Protein AF-A0A9J7HNB9-F1 (afdb_monomer)

Secondary structure (DSSP, 8-state):
---------------PPP-PPPSS-TTSSPP-----PPPPPP---PPPPTTTTTT--HHHHHHHHHHHHHHHHHHHHHHHHHHTHHHHB-TTSPBPP-PPPPS---SS-SSS---TTSHHHHHHTSHHHHHHHHHHHHHHHH-------GGG----

Mean predicted aligned error: 21.7 Å

Organism: Branchiostoma floridae (NCBI:txid7739)

Foldseek 3Di:
DDDDDDDDDDDDDPPDPDDDDDPDDPPPDDPPPPPPPDDDDDDDDDDQDPVNCPVVPVVVVVVVVVVVVVVVVVVVVVCCVPPVVVVQADPVRHGDPPDDDPPDDDPDDPVDDCDPVNPLRVLCVDPNSVVVVVVVVCVVPVDDPDPPPPPPPPDD

Sequence (156 aa):
MAVEFSNRTTSAGYRLPLRGPSAFHERCVPKQDQSTSPAPPPAGGGKRTEADYRHCNEVAEDKIWRESVKNEWKGVQQWEDNWGFLKEYDQKGRPKPQKELPERVPVYSDDMPNTTNGVIGSRMKTDLGKHMFQLERALMTGHKKKKLGTELMCYD

Radius of gyration: 33.03 Å; Cα contacts (8 Å, |Δi|>4): 28; chains: 1; bounding box: 82×77×73 Å

Solvent-accessible surface area (backbone atoms only — not comparable to full-atom values): 10671 Å² total; per-residue (Å²): 134,85,86,84,85,83,78,90,79,89,77,91,71,90,76,72,76,81,78,72,88,66,101,71,57,92,84,74,60,82,78,80,74,85,76,77,73,77,81,81,79,84,90,74,96,67,84,81,48,78,73,70,46,66,80,61,45,60,69,57,51,51,47,50,49,54,49,48,54,51,48,51,51,50,49,51,50,52,40,44,75,75,50,40,61,66,78,45,33,43,102,83,74,43,79,47,83,79,75,81,73,71,95,72,75,68,93,56,60,93,90,38,70,82,48,98,77,56,53,64,39,61,37,55,73,36,71,67,36,44,52,51,50,52,50,53,49,46,57,69,67,72,65,67,78,68,78,75,61,84,86,78,60,95,70,135

pLDDT: mean 70.88, std 15.86, range [33.03, 95.75]

Structure (mmCIF, N/CA/C/O backbone):
data_AF-A0A9J7HNB9-F1
#
_entry.id   AF-A0A9J7HNB9-F1
#
loop_
_atom_site.group_PDB
_atom_site.id
_atom_site.type_symbol
_atom_site.label_atom_id
_atom_site.label_alt_id
_atom_site.label_comp_id
_atom_site.label_asym_id
_atom_site.label_entity_id
_atom_site.label_seq_id
_atom_site.pdbx_PDB_ins_code
_atom_site.Cartn_x
_atom_site.Cartn_y
_atom_site.Cartn_z
_atom_site.occupancy
_atom_site.B_iso_or_equiv
_atom_site.auth_seq_id
_atom_site.auth_comp_id
_atom_site.auth_asym_id
_atom_site.auth_atom_id
_atom_site.pdbx_PDB_model_num
ATOM 1 N N . MET A 1 1 ? 2.359 53.824 49.467 1.00 36.19 1 MET A N 1
ATOM 2 C CA . MET A 1 1 ? 2.560 54.412 48.126 1.00 36.19 1 MET A CA 1
ATOM 3 C C . MET A 1 1 ? 1.649 53.700 47.152 1.00 36.19 1 MET A C 1
ATOM 5 O O . MET A 1 1 ? 1.418 52.509 47.317 1.00 36.19 1 MET A O 1
ATOM 9 N N . ALA A 1 2 ? 1.055 54.487 46.262 1.00 33.03 2 ALA A N 1
ATOM 10 C CA . ALA A 1 2 ? -0.063 54.131 45.409 1.00 33.03 2 ALA A CA 1
ATOM 11 C C . ALA A 1 2 ? 0.300 53.111 44.323 1.00 33.03 2 ALA A C 1
ATOM 13 O O . ALA A 1 2 ? 1.454 52.955 43.935 1.00 33.03 2 ALA A O 1
ATOM 14 N N . VAL A 1 3 ? -0.751 52.438 43.874 1.00 42.53 3 VAL A N 1
ATOM 15 C CA . VAL A 1 3 ? -0.799 51.485 42.775 1.00 42.53 3 VAL A CA 1
ATOM 16 C C . VAL A 1 3 ? -0.723 52.243 41.450 1.00 42.53 3 VAL A C 1
ATOM 18 O 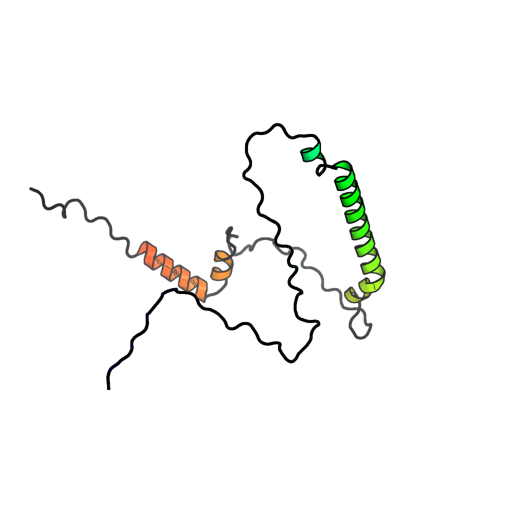O . VAL A 1 3 ? -1.510 53.163 41.245 1.00 42.53 3 VAL A O 1
ATOM 21 N N . GLU A 1 4 ? 0.139 51.811 40.531 1.00 37.25 4 GLU A N 1
ATOM 22 C CA . GLU A 1 4 ? -0.044 52.096 39.108 1.00 37.25 4 GLU A CA 1
ATOM 23 C C . GLU A 1 4 ? -0.558 50.838 38.407 1.00 37.25 4 GLU A C 1
ATOM 25 O O . GLU A 1 4 ? 0.126 49.823 38.281 1.00 37.25 4 GLU A O 1
ATOM 30 N N . PHE A 1 5 ? -1.814 50.914 37.972 1.00 47.09 5 PHE A N 1
ATOM 31 C CA . PHE A 1 5 ? -2.389 50.009 36.992 1.00 47.09 5 PHE A CA 1
ATOM 32 C C . PHE A 1 5 ? -2.083 50.559 35.599 1.00 47.09 5 PHE A C 1
ATOM 34 O O . PHE A 1 5 ? -2.482 51.678 35.285 1.00 47.09 5 PHE A O 1
ATOM 41 N N . SER A 1 6 ? -1.500 49.740 34.722 1.00 42.62 6 SER A N 1
ATOM 42 C CA . SER A 1 6 ? -1.697 49.910 33.283 1.00 42.62 6 SER A CA 1
ATOM 43 C C . SER A 1 6 ? -2.140 48.597 32.644 1.00 42.62 6 SER A C 1
ATOM 45 O O . SER A 1 6 ? -1.364 47.682 32.397 1.00 42.62 6 SER A O 1
ATOM 47 N N . ASN A 1 7 ? -3.458 48.558 32.449 1.00 43.84 7 ASN A N 1
ATOM 48 C CA . ASN A 1 7 ? -4.171 48.104 31.260 1.00 43.84 7 ASN A CA 1
ATOM 49 C C . ASN A 1 7 ? -4.013 46.649 30.784 1.00 43.84 7 ASN A C 1
ATOM 51 O O . ASN A 1 7 ? -3.130 46.265 30.023 1.00 43.84 7 ASN A O 1
ATOM 55 N N . ARG A 1 8 ? -5.051 45.889 31.154 1.00 53.03 8 ARG A N 1
ATOM 56 C CA . ARG A 1 8 ? -5.633 44.754 30.429 1.00 53.03 8 ARG A CA 1
ATOM 57 C C . ARG A 1 8 ? -5.876 45.087 28.948 1.00 53.03 8 ARG A C 1
ATOM 59 O O . ARG A 1 8 ? -6.653 45.996 28.688 1.00 53.03 8 ARG A O 1
ATOM 66 N N . THR A 1 9 ? -5.394 44.233 28.038 1.00 41.94 9 THR A N 1
ATOM 67 C CA . THR A 1 9 ? -5.994 44.010 26.705 1.00 41.94 9 THR A CA 1
ATOM 68 C C . THR A 1 9 ? -5.807 42.546 26.280 1.00 41.94 9 THR A C 1
ATOM 70 O O . THR A 1 9 ? -4.744 42.108 25.857 1.00 41.94 9 THR A O 1
ATOM 73 N N . THR A 1 10 ? -6.865 41.777 26.532 1.00 50.25 10 THR A N 1
ATOM 74 C CA . THR A 1 10 ? -7.536 40.841 25.614 1.00 50.25 10 THR A CA 1
ATOM 75 C C . THR A 1 10 ? -6.727 40.189 24.477 1.00 50.25 10 THR A C 1
ATOM 77 O O . THR A 1 10 ? -6.379 40.798 23.473 1.00 50.25 10 THR A O 1
ATOM 80 N N . SER A 1 11 ? -6.577 38.866 24.545 1.00 44.66 11 SER A N 1
ATOM 81 C CA . SER A 1 11 ? -7.137 37.939 23.543 1.00 44.66 11 SER A CA 1
ATOM 82 C C . SER A 1 11 ? -6.773 36.502 23.905 1.00 44.66 11 SER A C 1
ATOM 84 O O . SER A 1 11 ? -5.630 36.177 24.219 1.00 44.66 11 SER A O 1
ATOM 86 N N . ALA A 1 12 ? -7.790 35.646 23.893 1.00 51.34 12 ALA A N 1
ATOM 87 C CA . ALA A 1 12 ? -7.639 34.208 23.980 1.00 51.34 12 ALA A CA 1
ATOM 88 C C . ALA A 1 12 ? -6.708 33.705 22.869 1.00 51.34 12 ALA A C 1
ATOM 90 O O . ALA A 1 12 ? -6.816 34.122 21.718 1.00 51.34 12 ALA A O 1
ATOM 91 N N . GLY A 1 13 ? -5.821 32.780 23.214 1.00 41.25 13 GLY A N 1
ATOM 92 C CA . GLY A 1 13 ? -5.004 32.081 22.237 1.00 41.25 13 GLY A CA 1
ATOM 93 C C . GLY A 1 13 ? -3.771 31.504 22.896 1.00 41.25 13 GLY A C 1
ATOM 94 O O . GLY A 1 13 ? -2.852 32.235 23.249 1.00 41.25 13 GLY A O 1
ATOM 95 N N . TYR A 1 14 ? -3.758 30.186 23.060 1.00 51.91 14 TYR A N 1
ATOM 96 C CA . TYR A 1 14 ? -2.565 29.411 23.362 1.00 51.91 14 TYR A CA 1
ATOM 97 C C . TYR A 1 14 ? -1.439 29.808 22.393 1.00 51.91 14 TYR A C 1
ATOM 99 O O . TYR A 1 14 ? -1.393 29.334 21.261 1.00 51.91 14 TYR A O 1
ATOM 107 N N . ARG A 1 15 ? -0.527 30.691 22.809 1.00 62.00 15 ARG A N 1
ATOM 108 C CA . ARG A 1 15 ? 0.736 30.892 22.099 1.00 62.00 15 ARG A CA 1
ATOM 109 C C . ARG A 1 15 ? 1.712 29.866 22.644 1.00 62.00 15 ARG A C 1
ATOM 111 O O . ARG A 1 15 ? 2.329 30.071 23.685 1.00 62.00 15 ARG A O 1
ATOM 118 N N . LEU A 1 16 ? 1.785 28.730 21.954 1.00 60.16 16 LEU A N 1
ATOM 119 C CA . LEU A 1 16 ? 2.870 27.777 22.147 1.00 60.16 16 LEU A CA 1
ATOM 120 C C . LEU A 1 16 ? 4.193 28.529 21.924 1.00 60.16 16 LEU A C 1
ATOM 122 O O . LEU A 1 16 ? 4.297 29.259 20.933 1.00 60.16 16 LEU A O 1
ATOM 126 N N . PRO A 1 17 ? 5.182 28.404 22.825 1.00 59.34 17 PRO A N 1
ATOM 127 C CA . PRO A 1 17 ? 6.476 29.032 22.610 1.00 59.34 17 PRO A CA 1
ATOM 128 C C . PRO A 1 17 ? 7.063 28.530 21.288 1.00 59.34 17 PRO A C 1
ATOM 130 O O . PRO A 1 17 ? 6.962 27.338 20.975 1.00 59.34 17 PRO A O 1
ATOM 133 N N . LEU A 1 18 ? 7.664 29.437 20.506 1.00 61.88 18 LEU A N 1
ATOM 134 C CA . LEU A 1 18 ? 8.443 29.042 19.336 1.00 61.88 18 LEU A CA 1
ATOM 135 C C . LEU A 1 18 ? 9.483 28.017 19.794 1.00 61.88 18 LEU A C 1
ATOM 137 O O . LEU A 1 18 ? 10.271 28.274 20.705 1.00 61.88 18 LEU A O 1
ATOM 141 N N . ARG A 1 19 ? 9.431 26.834 19.180 1.00 57.69 19 ARG A N 1
ATOM 142 C CA . ARG A 1 19 ? 10.332 25.718 19.457 1.00 57.69 19 ARG A CA 1
ATOM 143 C C . ARG A 1 19 ? 11.772 26.200 19.263 1.00 57.69 19 ARG A C 1
ATOM 145 O O . ARG A 1 19 ? 12.150 26.559 18.152 1.00 57.69 19 ARG A O 1
ATOM 152 N N . GLY A 1 20 ? 12.559 26.213 20.338 1.00 59.66 20 GLY A N 1
ATOM 153 C CA . GLY A 1 20 ? 14.005 26.398 20.236 1.00 59.66 20 GLY A CA 1
ATOM 154 C C . GLY A 1 20 ? 14.634 25.248 19.436 1.00 59.66 20 GLY A C 1
ATOM 155 O O . GLY A 1 20 ? 14.083 24.140 19.442 1.00 59.66 20 GLY A O 1
ATOM 156 N N . PRO A 1 21 ? 15.756 25.484 18.735 1.00 59.19 21 PRO A N 1
ATOM 157 C CA . PRO A 1 21 ? 16.406 24.449 17.944 1.00 59.19 21 PRO A CA 1
ATOM 158 C C . PRO A 1 21 ? 16.872 23.314 18.863 1.00 59.19 21 PRO A C 1
ATOM 160 O O . PRO A 1 21 ? 17.631 23.523 19.810 1.00 59.19 21 PRO A O 1
ATOM 163 N N . SER A 1 22 ? 16.382 22.100 18.610 1.00 58.66 22 SER A N 1
ATOM 164 C CA . SER A 1 22 ? 16.855 20.903 19.299 1.00 58.66 22 SER A CA 1
ATOM 165 C C . SER A 1 22 ? 18.286 20.600 18.868 1.00 58.66 22 SER A C 1
ATOM 167 O O . SER A 1 22 ? 18.585 20.645 17.679 1.00 58.66 22 SER A O 1
ATOM 169 N N . ALA A 1 23 ? 19.142 20.191 19.807 1.00 59.00 23 ALA A N 1
ATOM 170 C CA . ALA A 1 23 ? 20.542 19.808 19.568 1.00 59.00 23 ALA A CA 1
ATOM 171 C C . ALA A 1 23 ? 20.739 18.590 18.630 1.00 59.00 23 ALA A C 1
ATOM 173 O O . ALA A 1 23 ? 21.852 18.101 18.467 1.00 59.00 23 ALA A O 1
ATOM 174 N N . PHE A 1 24 ? 19.669 18.095 18.003 1.00 57.41 24 PHE A N 1
ATOM 175 C CA . PHE A 1 24 ? 19.672 16.965 17.089 1.00 57.41 24 PHE A CA 1
ATOM 176 C C . PHE A 1 24 ? 19.125 17.385 15.713 1.00 57.41 24 PHE A C 1
ATOM 178 O O . PHE A 1 24 ? 17.926 17.562 15.525 1.00 57.41 24 PHE A O 1
ATOM 185 N N . HIS A 1 25 ? 20.062 17.483 14.767 1.00 50.88 25 HIS A N 1
ATOM 186 C CA . HIS A 1 25 ? 19.937 17.350 13.311 1.00 50.88 25 HIS A CA 1
ATOM 187 C C . HIS A 1 25 ? 19.115 18.375 12.495 1.00 50.88 25 HIS A C 1
ATOM 189 O O . HIS A 1 25 ? 17.937 18.183 12.205 1.00 50.88 25 HIS A O 1
ATOM 195 N N . GLU A 1 26 ? 19.855 19.305 11.875 1.00 59.84 26 GLU A N 1
ATOM 196 C CA . GLU A 1 26 ? 19.531 20.116 10.674 1.00 59.84 26 GLU A CA 1
ATOM 197 C C . GLU A 1 26 ? 18.946 19.329 9.475 1.00 59.84 26 GLU A C 1
ATOM 199 O O . GLU A 1 26 ? 18.453 19.911 8.515 1.00 59.84 26 GLU A O 1
ATOM 204 N N . ARG A 1 27 ? 18.998 17.990 9.490 1.00 58.72 27 ARG A N 1
ATOM 205 C CA . ARG A 1 27 ? 18.443 17.125 8.430 1.00 58.72 27 ARG A CA 1
ATOM 206 C C . ARG A 1 27 ? 17.022 16.634 8.710 1.00 58.72 27 ARG A C 1
ATOM 208 O O . ARG A 1 27 ? 16.420 16.036 7.826 1.00 58.72 27 ARG A O 1
ATOM 215 N N . CYS A 1 28 ? 16.501 16.864 9.915 1.00 55.72 28 CYS A N 1
ATOM 216 C CA . CYS A 1 28 ? 15.197 16.354 10.347 1.00 55.72 28 CYS A CA 1
ATOM 217 C C . CYS A 1 28 ? 14.128 17.448 10.487 1.00 55.72 28 CYS A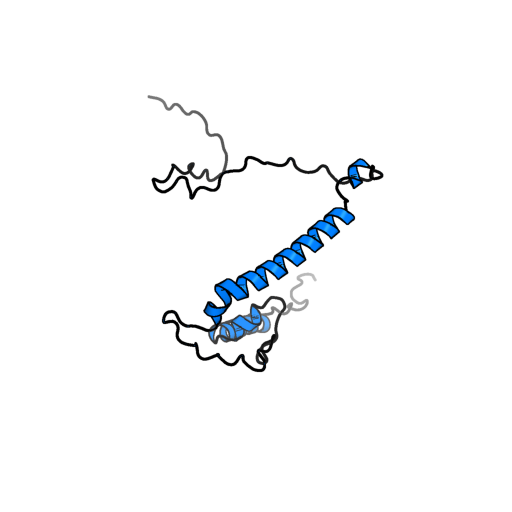 C 1
ATOM 219 O O . CYS A 1 28 ? 13.003 17.144 10.875 1.00 55.72 28 CYS A O 1
ATOM 221 N N . VAL A 1 29 ? 14.451 18.706 10.170 1.00 57.38 29 VAL A N 1
ATOM 222 C CA . VAL A 1 29 ? 13.469 19.795 10.120 1.00 57.38 29 VAL A CA 1
ATOM 223 C C . VAL A 1 29 ? 12.953 19.905 8.683 1.00 57.38 29 VAL A C 1
ATOM 225 O O . VAL A 1 29 ? 13.744 20.203 7.785 1.00 57.38 29 VAL A O 1
ATOM 228 N N . PRO A 1 30 ? 11.653 19.665 8.426 1.00 54.47 30 PRO A N 1
ATOM 229 C CA . PRO A 1 30 ? 11.064 19.948 7.126 1.00 54.47 30 PRO A CA 1
ATOM 230 C C . PRO A 1 30 ? 11.270 21.430 6.820 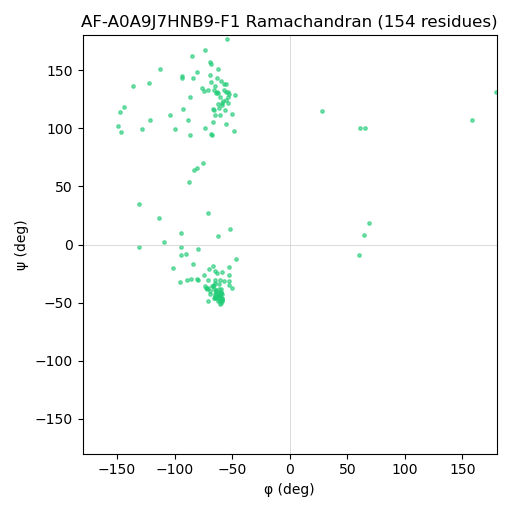1.00 54.47 30 PRO A C 1
ATOM 232 O O . PRO A 1 30 ? 10.881 22.289 7.616 1.00 54.47 30 PRO A O 1
ATOM 235 N N . LYS A 1 31 ? 11.913 21.735 5.692 1.00 63.44 31 LYS A N 1
ATOM 236 C CA . LYS A 1 31 ? 12.059 23.115 5.229 1.00 63.44 31 LYS A CA 1
ATOM 237 C C . LYS A 1 31 ? 10.649 23.679 5.062 1.00 63.44 31 LYS A C 1
ATOM 239 O O . LYS A 1 31 ? 9.837 23.089 4.358 1.00 63.44 31 LYS A O 1
ATOM 244 N N . GLN A 1 32 ? 10.336 24.770 5.760 1.00 57.34 32 GLN A N 1
ATOM 245 C CA . GLN A 1 32 ? 9.102 25.503 5.506 1.00 57.34 32 GLN A CA 1
ATOM 246 C C . GLN A 1 32 ? 9.228 26.125 4.117 1.00 57.34 32 GLN A C 1
ATOM 248 O O . GLN A 1 32 ? 9.818 27.194 3.967 1.00 57.34 32 GLN A O 1
ATOM 253 N N . ASP A 1 33 ? 8.713 25.437 3.102 1.00 47.97 33 ASP A N 1
ATOM 254 C CA . ASP A 1 33 ? 8.503 26.041 1.796 1.00 47.97 33 ASP A CA 1
ATOM 255 C C . ASP A 1 33 ? 7.530 27.205 1.990 1.00 47.97 33 ASP A C 1
ATOM 257 O O . ASP A 1 33 ? 6.355 27.028 2.312 1.00 47.97 33 ASP A O 1
ATOM 261 N N . GLN A 1 34 ? 8.036 28.425 1.817 1.00 54.81 34 GLN A N 1
ATOM 262 C CA . GLN A 1 34 ? 7.257 29.663 1.858 1.00 54.81 34 GLN A CA 1
ATOM 263 C C . GLN A 1 34 ? 6.348 29.816 0.624 1.00 54.81 34 GLN A C 1
ATOM 265 O O . GLN A 1 34 ? 6.016 30.929 0.223 1.00 54.81 34 GLN A O 1
ATOM 270 N N . SER A 1 35 ? 5.924 28.719 -0.005 1.00 52.62 35 SER A N 1
ATOM 271 C CA . SER A 1 35 ? 4.970 28.750 -1.107 1.00 52.62 35 SER A CA 1
ATOM 272 C C . SER A 1 35 ? 3.544 28.822 -0.563 1.00 52.62 35 SER A C 1
ATOM 274 O O . SER A 1 35 ? 2.732 27.914 -0.756 1.00 52.62 35 SER A O 1
ATOM 276 N N . THR A 1 36 ? 3.215 29.918 0.120 1.00 50.00 36 THR A N 1
ATOM 277 C CA . THR A 1 36 ? 1.814 30.302 0.298 1.00 50.00 36 THR A CA 1
ATOM 278 C C . THR A 1 36 ? 1.301 30.720 -1.076 1.00 50.00 36 THR A C 1
ATOM 280 O O . THR A 1 36 ? 1.508 31.849 -1.514 1.00 50.00 36 THR A O 1
ATOM 283 N N . SER A 1 37 ? 0.677 29.785 -1.791 1.00 54.50 37 SER A N 1
ATOM 284 C CA . SER A 1 37 ? -0.066 30.118 -3.006 1.00 54.50 37 SER A CA 1
ATOM 285 C C . SER A 1 37 ? -1.237 31.033 -2.621 1.00 54.50 37 SER A C 1
ATOM 287 O O . SER A 1 37 ? -1.941 30.718 -1.655 1.00 54.50 37 SER A O 1
ATOM 289 N N . PRO A 1 38 ? -1.462 32.166 -3.311 1.00 57.44 38 PRO A N 1
ATOM 290 C CA . PRO A 1 38 ? -2.629 32.997 -3.046 1.00 57.44 38 PRO A CA 1
ATOM 291 C C . PRO A 1 38 ? -3.912 32.217 -3.366 1.00 57.44 38 PRO A C 1
ATOM 293 O O . PRO A 1 38 ? -3.951 31.419 -4.303 1.00 57.44 38 PRO A O 1
ATOM 296 N N . ALA A 1 39 ? -4.958 32.428 -2.564 1.00 55.44 39 ALA A N 1
ATOM 297 C CA . ALA A 1 39 ? -6.247 31.765 -2.745 1.00 55.44 39 ALA A CA 1
ATOM 298 C C . ALA A 1 39 ? -6.853 32.090 -4.129 1.00 55.44 39 ALA A C 1
ATOM 300 O O . ALA A 1 39 ? -6.754 33.237 -4.577 1.00 55.44 39 ALA A O 1
ATOM 301 N N . PRO A 1 40 ? -7.489 31.117 -4.810 1.00 54.88 40 PRO A N 1
ATOM 302 C CA . PRO A 1 40 ? -8.070 31.341 -6.129 1.00 54.88 40 PRO A CA 1
ATOM 303 C C . PRO A 1 40 ? -9.294 32.278 -6.054 1.00 54.88 40 PRO A C 1
ATOM 305 O O . PRO A 1 40 ? -10.041 32.230 -5.072 1.00 54.88 40 PRO A O 1
ATOM 308 N N . PRO A 1 41 ? -9.529 33.127 -7.076 1.00 59.84 41 PRO A N 1
ATOM 309 C CA . PRO A 1 41 ? -10.701 33.999 -7.132 1.00 59.84 41 PRO A CA 1
ATOM 310 C C . PRO A 1 41 ? -12.003 33.196 -7.328 1.00 59.84 41 PRO A C 1
ATOM 312 O O . PRO A 1 41 ? -11.971 32.088 -7.871 1.00 59.84 41 PRO A O 1
ATOM 315 N N . PRO A 1 42 ? -13.164 33.736 -6.904 1.00 54.31 42 PRO A N 1
ATOM 316 C CA . PRO A 1 42 ? -14.435 33.024 -6.983 1.00 54.31 42 PRO A CA 1
ATOM 317 C C . PRO A 1 42 ? -14.864 32.790 -8.437 1.00 54.31 42 PRO A C 1
ATOM 319 O O . PRO A 1 42 ? -14.848 33.695 -9.271 1.00 54.31 42 PRO A O 1
ATOM 322 N N . ALA A 1 43 ? -15.268 31.552 -8.721 1.00 54.31 43 ALA A N 1
ATOM 323 C CA . ALA A 1 43 ? -15.713 31.107 -10.032 1.00 54.31 43 ALA A CA 1
ATOM 324 C C . ALA A 1 43 ? -17.024 31.799 -10.444 1.00 54.31 43 ALA A C 1
ATOM 326 O O . ALA A 1 43 ? -18.071 31.576 -9.836 1.00 54.31 43 ALA A O 1
ATOM 327 N N . GLY A 1 44 ? -16.973 32.604 -11.508 1.00 49.50 44 GLY A N 1
ATOM 328 C CA . GLY A 1 44 ? -18.143 33.258 -12.087 1.00 49.50 44 GLY A CA 1
ATOM 329 C C . GLY A 1 44 ? -18.026 33.468 -13.598 1.00 49.50 44 GLY A C 1
ATOM 330 O O . GLY A 1 44 ? -17.373 34.400 -14.050 1.00 49.50 44 GLY A O 1
ATOM 331 N N . GLY A 1 45 ? -18.695 32.608 -14.373 1.00 55.81 45 GLY A N 1
ATOM 332 C CA . GLY A 1 45 ? -19.459 32.976 -15.579 1.00 55.81 45 GLY A CA 1
ATOM 333 C C . GLY A 1 45 ? -18.770 33.556 -16.825 1.00 55.81 45 GLY A C 1
ATOM 334 O O . GLY A 1 45 ? -19.487 33.972 -17.732 1.00 55.81 45 GLY A O 1
ATOM 335 N N . GLY A 1 46 ? -17.441 33.603 -16.924 1.00 58.47 46 GLY A N 1
ATOM 336 C CA . GLY A 1 46 ? -16.745 34.050 -18.141 1.00 58.47 46 GLY A CA 1
ATOM 337 C C . GLY A 1 46 ? -16.577 32.939 -19.186 1.00 58.47 46 GLY A C 1
ATOM 338 O O . GLY A 1 46 ? -16.312 31.789 -18.835 1.00 58.47 46 GLY A O 1
ATOM 339 N N . LYS A 1 47 ? -16.691 33.267 -20.485 1.00 65.19 47 LYS A N 1
ATOM 340 C CA . LYS A 1 47 ? -16.258 32.361 -21.564 1.00 65.19 47 LYS A CA 1
ATOM 341 C C . LYS A 1 47 ? -14.756 32.116 -21.402 1.00 65.19 47 LYS A C 1
ATOM 343 O O . LYS A 1 47 ? -13.984 33.068 -21.475 1.00 65.19 47 LYS A O 1
ATOM 348 N N . ARG A 1 48 ? -14.376 30.855 -21.168 1.00 61.66 48 ARG A N 1
ATOM 349 C CA . ARG A 1 48 ? -12.978 30.427 -21.023 1.00 61.66 48 ARG A CA 1
ATOM 350 C C . ARG A 1 48 ? -12.164 30.893 -22.230 1.00 61.66 48 ARG A C 1
ATOM 352 O O . ARG A 1 48 ? -12.558 30.661 -23.372 1.00 61.66 48 ARG A O 1
ATOM 359 N N . THR A 1 49 ? -11.069 31.581 -21.957 1.00 68.50 49 THR A N 1
ATOM 360 C CA . THR A 1 49 ? -10.125 32.107 -22.944 1.00 68.50 49 THR A CA 1
ATOM 361 C C . THR A 1 49 ? -9.100 31.038 -23.328 1.00 68.50 49 THR A C 1
ATOM 363 O O . THR A 1 49 ? -8.903 30.075 -22.597 1.00 68.50 49 THR A O 1
ATOM 366 N N . GLU A 1 50 ? -8.398 31.196 -24.453 1.00 62.03 50 GLU A N 1
ATOM 367 C CA . GLU A 1 50 ? -7.310 30.287 -24.870 1.00 62.03 50 GLU A CA 1
ATOM 368 C C . GLU A 1 50 ? -6.245 30.102 -23.764 1.00 62.03 50 GLU A C 1
ATOM 370 O O . GLU A 1 50 ? -5.665 29.031 -23.612 1.00 62.03 50 GLU A O 1
ATOM 375 N N . ALA A 1 51 ? -6.022 31.135 -22.940 1.00 67.81 51 ALA A N 1
ATOM 376 C CA . ALA A 1 51 ? -5.152 31.084 -21.764 1.00 67.81 51 ALA A CA 1
ATOM 377 C C . ALA A 1 51 ? -5.681 30.136 -20.674 1.00 67.81 51 ALA A C 1
ATOM 379 O O . ALA A 1 51 ? -4.887 29.439 -20.044 1.00 67.81 51 ALA A O 1
ATOM 380 N N . ASP A 1 52 ? -7.004 30.047 -20.512 1.00 64.62 52 ASP A N 1
ATOM 381 C CA . ASP A 1 52 ? -7.648 29.099 -19.603 1.00 64.62 52 ASP A CA 1
ATOM 382 C C . ASP A 1 52 ? -7.524 27.659 -20.103 1.00 64.62 52 ASP A C 1
ATOM 384 O O . ASP A 1 52 ? -7.596 26.760 -19.286 1.00 64.62 52 ASP A O 1
ATOM 388 N N . TYR A 1 53 ? -7.284 27.401 -21.392 1.00 62.91 53 TYR A N 1
ATOM 389 C CA . TYR A 1 53 ? -7.028 26.049 -21.918 1.00 62.91 53 TYR A CA 1
ATOM 390 C C . TYR A 1 53 ? -5.538 25.699 -22.011 1.00 62.91 53 TYR A C 1
ATOM 392 O O . TYR A 1 53 ? -5.196 24.562 -22.325 1.00 62.91 53 TYR A O 1
ATOM 400 N N . ARG A 1 54 ? -4.622 26.619 -21.672 1.00 61.78 54 ARG A N 1
ATOM 401 C CA . ARG A 1 54 ? -3.172 26.335 -21.687 1.00 61.78 54 ARG A CA 1
ATOM 402 C C . ARG A 1 54 ? -2.741 25.252 -20.704 1.00 61.78 54 ARG A C 1
ATOM 404 O O . ARG A 1 54 ? -1.708 24.626 -20.921 1.00 61.78 54 ARG A O 1
ATOM 411 N N . HIS A 1 55 ? -3.512 25.048 -19.639 1.00 59.38 55 HIS A N 1
ATOM 412 C CA . HIS A 1 55 ? -3.300 23.956 -18.692 1.00 59.38 55 HIS A CA 1
ATOM 413 C C . HIS A 1 55 ? -3.936 22.636 -19.157 1.00 59.38 55 HIS A C 1
ATOM 415 O O . HIS A 1 55 ? -3.534 21.584 -18.682 1.00 59.38 55 HIS A O 1
ATOM 421 N N . CYS A 1 56 ? -4.864 22.669 -20.120 1.00 58.09 56 CYS A N 1
ATOM 422 C CA . CYS A 1 56 ? -5.517 21.493 -20.696 1.00 58.09 56 CYS A CA 1
ATOM 423 C C . CYS A 1 56 ? -4.694 20.930 -21.860 1.00 58.09 56 CYS A C 1
ATOM 425 O O . CYS A 1 56 ? -5.191 20.770 -22.976 1.00 58.09 56 CYS A O 1
ATOM 427 N N . ASN A 1 57 ? -3.412 20.642 -21.633 1.00 65.19 57 ASN A N 1
ATOM 428 C CA . ASN A 1 57 ? -2.639 19.882 -22.609 1.00 65.19 57 ASN A CA 1
ATOM 429 C C . ASN A 1 57 ? -2.951 18.393 -22.430 1.00 65.19 57 ASN A C 1
ATOM 431 O O . ASN A 1 57 ? -2.083 17.625 -22.032 1.00 65.19 57 ASN A O 1
ATOM 435 N N . GLU A 1 58 ? -4.196 18.001 -22.703 1.00 62.75 58 GLU A N 1
ATOM 436 C CA . GLU A 1 58 ? -4.707 16.635 -22.510 1.00 62.75 58 GLU A CA 1
ATOM 437 C C . GLU A 1 58 ? -3.814 15.596 -23.202 1.00 62.75 58 GLU A C 1
ATOM 439 O O . GLU A 1 58 ? -3.584 14.514 -22.677 1.00 62.75 58 GLU A O 1
ATOM 444 N N . VAL A 1 59 ? -3.229 15.941 -24.355 1.00 65.75 59 VAL A N 1
ATOM 445 C CA . VAL A 1 59 ? -2.305 15.066 -25.093 1.00 65.75 59 VAL A CA 1
ATOM 446 C C . VAL A 1 59 ? -0.946 14.947 -24.395 1.00 65.75 59 VAL A C 1
ATOM 448 O O . VAL A 1 59 ? -0.356 13.863 -24.395 1.00 65.75 59 VAL A O 1
ATOM 451 N N . ALA A 1 60 ? -0.428 16.024 -23.795 1.00 70.69 60 ALA A N 1
ATOM 452 C CA . ALA A 1 60 ? 0.774 15.934 -22.968 1.00 70.69 60 ALA A CA 1
ATOM 453 C C . ALA A 1 60 ? 0.495 15.231 -21.640 1.00 70.69 60 ALA A C 1
ATOM 455 O O . ALA A 1 60 ? 1.328 14.436 -21.225 1.00 70.69 60 ALA A O 1
ATOM 456 N N . GLU A 1 61 ? -0.659 15.452 -21.013 1.00 74.31 61 GLU A N 1
ATOM 457 C CA . GLU A 1 61 ? -1.088 14.719 -19.818 1.00 74.31 61 GLU A CA 1
ATOM 458 C C . GLU A 1 61 ? -1.231 13.223 -20.112 1.00 74.31 61 GLU A C 1
ATOM 460 O O . GLU A 1 61 ? -0.710 12.402 -19.364 1.00 74.31 61 GLU A O 1
ATOM 465 N N . ASP A 1 62 ? -1.826 12.853 -21.246 1.00 84.31 62 ASP A N 1
ATOM 466 C CA . ASP A 1 62 ? -1.962 11.461 -21.683 1.00 84.31 62 ASP A CA 1
ATOM 467 C C . ASP A 1 62 ? -0.596 10.841 -22.033 1.00 84.31 62 ASP A C 1
ATOM 469 O O . ASP A 1 62 ? -0.314 9.678 -21.737 1.00 84.31 62 ASP A O 1
ATOM 473 N N . LYS A 1 63 ? 0.324 11.629 -22.602 1.00 85.00 63 LYS A N 1
ATOM 474 C CA . LYS A 1 63 ? 1.713 11.199 -22.813 1.00 85.00 63 LYS A CA 1
ATOM 475 C C . LYS A 1 63 ? 2.452 10.985 -21.487 1.00 85.00 63 LYS A C 1
ATOM 477 O O . LYS A 1 63 ? 3.094 9.947 -21.331 1.00 85.00 63 LYS A O 1
ATOM 482 N N . ILE A 1 64 ? 2.330 11.917 -20.543 1.00 85.62 64 ILE A N 1
ATOM 483 C CA . ILE A 1 64 ? 2.920 11.832 -19.198 1.00 85.62 64 ILE A CA 1
ATOM 484 C C . ILE A 1 64 ? 2.350 10.624 -18.456 1.00 85.62 64 ILE A C 1
ATOM 486 O O . ILE A 1 64 ? 3.103 9.852 -17.868 1.00 85.62 64 ILE A O 1
ATOM 490 N N . TRP A 1 65 ? 1.039 10.405 -18.533 1.00 88.62 65 TRP A N 1
ATOM 491 C CA . TRP A 1 65 ? 0.381 9.254 -17.928 1.00 88.62 65 TRP A CA 1
ATOM 492 C C . TRP A 1 65 ? 0.893 7.941 -18.525 1.00 88.62 65 TRP A C 1
ATOM 494 O O . TRP A 1 65 ? 1.308 7.044 -17.789 1.00 88.62 65 TRP A O 1
ATOM 504 N N . ARG A 1 66 ? 0.977 7.844 -19.858 1.00 92.56 66 ARG A N 1
ATOM 505 C CA . ARG A 1 66 ? 1.555 6.672 -20.534 1.00 92.56 66 ARG A CA 1
ATOM 506 C C . ARG A 1 66 ? 3.007 6.418 -20.141 1.00 92.56 66 ARG A C 1
ATOM 508 O O . ARG A 1 66 ? 3.411 5.260 -20.033 1.00 92.56 66 ARG A O 1
ATOM 515 N N . GLU A 1 67 ? 3.805 7.464 -19.964 1.00 92.88 67 GLU A N 1
ATOM 516 C CA . GLU A 1 67 ? 5.190 7.350 -19.498 1.00 92.88 67 GLU A CA 1
ATOM 517 C C . GLU A 1 67 ? 5.257 6.917 -18.028 1.00 92.88 67 GLU A C 1
ATOM 519 O O . GLU A 1 67 ? 6.059 6.041 -17.703 1.00 92.88 67 GLU A O 1
ATOM 524 N N . SER A 1 68 ? 4.369 7.430 -17.171 1.00 90.00 68 SER A N 1
ATOM 525 C CA . SER A 1 68 ? 4.249 7.020 -15.766 1.00 90.00 68 SER A CA 1
ATOM 526 C C . SER A 1 68 ? 3.917 5.536 -15.641 1.00 90.00 68 SER A C 1
ATOM 528 O O . SER A 1 68 ? 4.657 4.805 -14.991 1.00 90.00 68 SER A O 1
ATOM 530 N N . VAL A 1 69 ? 2.889 5.056 -16.348 1.00 94.75 69 VAL A N 1
ATOM 531 C CA . VAL A 1 69 ? 2.496 3.634 -16.339 1.00 94.75 69 VAL A CA 1
ATOM 532 C C . VAL A 1 69 ? 3.636 2.739 -16.837 1.00 94.75 69 VAL A C 1
ATOM 534 O O . VAL A 1 69 ? 3.918 1.689 -16.260 1.00 94.75 69 VAL A O 1
ATOM 537 N N . LYS A 1 70 ? 4.350 3.158 -17.891 1.00 95.38 70 LYS A N 1
ATOM 538 C CA . LYS A 1 70 ? 5.526 2.421 -18.385 1.00 95.38 70 LYS A CA 1
ATOM 539 C C . LYS A 1 70 ? 6.655 2.386 -17.357 1.00 95.38 70 LYS A C 1
ATOM 541 O O . LYS A 1 70 ? 7.331 1.365 -17.246 1.00 95.38 70 LYS A O 1
ATOM 546 N N . ASN A 1 71 ? 6.886 3.482 -16.641 1.00 93.81 71 ASN A N 1
ATOM 547 C CA . ASN A 1 71 ? 7.914 3.554 -15.609 1.00 93.81 71 ASN A CA 1
ATOM 548 C C . ASN A 1 71 ? 7.543 2.737 -14.373 1.00 93.81 71 ASN A C 1
ATOM 550 O O . ASN A 1 71 ? 8.418 2.076 -13.827 1.00 93.81 71 ASN A O 1
ATOM 554 N N . GLU A 1 72 ? 6.273 2.716 -13.975 1.00 95.12 72 GLU A N 1
ATOM 555 C CA . GLU A 1 72 ? 5.7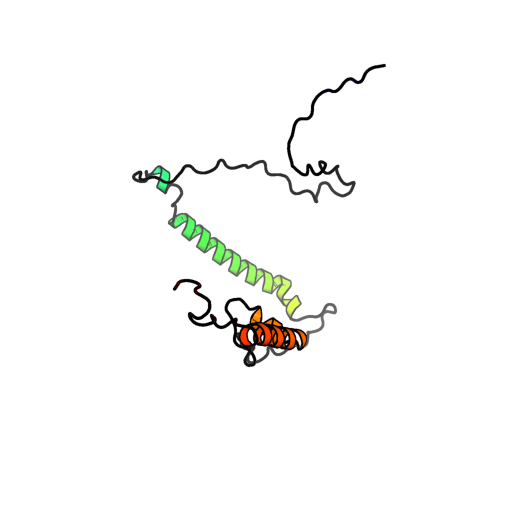79 1.831 -12.918 1.00 95.12 72 GLU A CA 1
ATOM 556 C C . GLU A 1 72 ? 6.025 0.368 -13.281 1.00 95.12 72 GLU A C 1
ATOM 558 O O . GLU A 1 72 ? 6.612 -0.368 -12.494 1.00 95.12 72 GLU A O 1
ATOM 563 N N . TRP A 1 73 ? 5.675 -0.039 -14.504 1.00 95.69 73 TRP A N 1
ATOM 564 C CA . TRP A 1 73 ? 5.888 -1.413 -14.956 1.00 95.69 73 TRP A CA 1
ATOM 565 C C . TRP A 1 73 ? 7.372 -1.797 -14.991 1.00 95.69 73 TRP A C 1
ATOM 567 O O . TRP A 1 73 ? 7.755 -2.849 -14.483 1.00 95.69 73 TRP A O 1
ATOM 577 N N . LYS A 1 74 ? 8.230 -0.913 -15.515 1.00 95.75 74 LYS A N 1
ATOM 578 C CA . LYS A 1 74 ? 9.689 -1.098 -15.464 1.00 95.75 74 LYS A CA 1
ATOM 579 C C . LYS A 1 74 ? 10.211 -1.142 -14.031 1.00 95.75 74 LYS A C 1
ATOM 581 O O . LYS A 1 74 ? 11.119 -1.913 -13.751 1.00 95.75 74 LYS A O 1
ATOM 586 N N . GLY A 1 75 ? 9.656 -0.326 -13.138 1.00 93.44 75 GLY A N 1
ATOM 587 C CA . GLY A 1 75 ? 10.001 -0.309 -11.722 1.00 93.44 75 GLY A CA 1
ATOM 588 C C . GLY A 1 75 ? 9.651 -1.626 -11.039 1.00 93.44 75 GLY A C 1
ATOM 589 O O . GLY A 1 75 ? 10.471 -2.144 -10.291 1.00 93.44 75 GLY A O 1
ATOM 590 N N . VAL A 1 76 ? 8.491 -2.210 -11.352 1.00 93.69 76 VAL A N 1
ATOM 591 C CA . VAL A 1 76 ? 8.102 -3.545 -10.872 1.00 93.69 76 VAL A CA 1
ATOM 592 C C . VAL A 1 76 ? 9.071 -4.605 -11.386 1.00 93.69 76 VAL A C 1
ATOM 594 O O . VAL A 1 76 ? 9.590 -5.365 -10.580 1.00 93.69 76 VAL A O 1
ATOM 597 N N . GLN A 1 77 ? 9.390 -4.609 -12.683 1.00 93.94 77 GLN A N 1
ATOM 598 C CA . GLN A 1 77 ? 10.349 -5.566 -13.254 1.00 93.94 77 GLN A CA 1
ATOM 599 C C . GLN A 1 77 ? 11.735 -5.450 -12.618 1.00 93.94 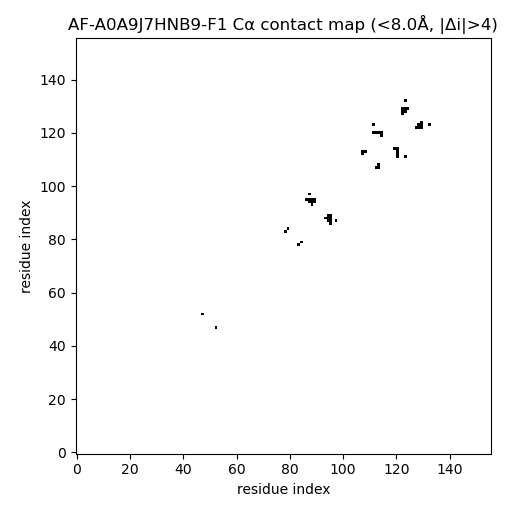77 GLN A C 1
ATOM 601 O O . GLN A 1 77 ? 12.284 -6.430 -12.132 1.00 93.94 77 GLN A O 1
ATOM 606 N N . GLN A 1 78 ? 12.276 -4.233 -12.548 1.00 95.50 78 GLN A N 1
ATOM 607 C CA . GLN A 1 78 ? 13.567 -3.985 -11.909 1.00 95.50 78 GLN A CA 1
ATOM 608 C C . GLN A 1 78 ? 13.539 -4.351 -10.429 1.00 95.50 78 GLN A C 1
ATOM 610 O O . GLN A 1 78 ? 14.553 -4.779 -9.882 1.00 95.50 78 GLN A O 1
ATOM 615 N N . TRP A 1 79 ? 12.405 -4.156 -9.759 1.00 94.06 79 TRP A N 1
ATOM 616 C CA . TRP A 1 79 ? 12.261 -4.546 -8.372 1.00 94.06 79 TRP A CA 1
ATOM 617 C C . TRP A 1 79 ? 12.242 -6.067 -8.210 1.00 94.06 79 TRP A C 1
ATOM 619 O O . TRP A 1 79 ? 12.921 -6.583 -7.327 1.00 94.06 79 TRP A O 1
ATOM 629 N N . GLU A 1 80 ? 11.531 -6.789 -9.073 1.00 92.06 80 GLU A N 1
ATOM 630 C CA . GLU A 1 80 ? 11.516 -8.254 -9.080 1.00 92.06 80 GLU A CA 1
ATOM 631 C C . GLU A 1 80 ? 12.906 -8.832 -9.380 1.00 92.06 80 GLU A C 1
ATOM 633 O O . GLU A 1 80 ? 13.364 -9.704 -8.644 1.00 92.06 80 GLU A O 1
ATOM 638 N N . ASP A 1 81 ? 13.627 -8.286 -10.360 1.00 92.31 81 ASP A N 1
ATOM 639 C CA . ASP A 1 81 ? 14.977 -8.743 -10.713 1.00 92.31 81 ASP A CA 1
ATOM 640 C C . ASP A 1 81 ? 15.988 -8.506 -9.577 1.00 92.31 81 ASP A C 1
ATOM 642 O O . ASP A 1 81 ? 16.798 -9.375 -9.250 1.00 92.31 81 ASP A O 1
ATOM 646 N N . ASN A 1 82 ? 15.946 -7.324 -8.952 1.00 92.50 82 ASN A N 1
ATOM 647 C CA . ASN A 1 82 ? 16.941 -6.921 -7.955 1.00 92.50 82 ASN A CA 1
ATOM 648 C C . ASN A 1 82 ? 16.583 -7.336 -6.522 1.00 92.50 82 ASN A C 1
ATOM 650 O O . ASN A 1 82 ? 17.482 -7.535 -5.711 1.00 92.50 82 ASN A O 1
ATOM 654 N N . TRP A 1 83 ? 15.297 -7.422 -6.177 1.00 88.62 83 TRP A N 1
ATOM 655 C CA . TRP A 1 83 ? 14.811 -7.657 -4.810 1.00 88.62 83 TRP A CA 1
ATOM 656 C C . TRP A 1 83 ? 13.766 -8.771 -4.707 1.00 88.62 83 TRP A C 1
ATOM 658 O O . TRP A 1 83 ? 13.368 -9.109 -3.589 1.00 88.62 83 TRP A O 1
ATOM 668 N N . GLY A 1 84 ? 13.352 -9.400 -5.810 1.00 86.12 84 GLY A N 1
ATOM 669 C CA . GLY A 1 84 ? 12.377 -10.497 -5.794 1.00 86.12 84 GLY A CA 1
ATOM 670 C C . GLY A 1 84 ? 12.811 -11.674 -4.918 1.00 86.12 84 GLY A C 1
ATOM 671 O O . GLY A 1 84 ? 11.980 -12.272 -4.233 1.00 86.12 84 GLY A O 1
ATOM 672 N N . PHE A 1 85 ? 14.120 -11.927 -4.807 1.00 85.25 85 PHE A N 1
ATOM 673 C CA . PHE A 1 85 ? 14.665 -12.962 -3.923 1.00 85.25 85 PHE A CA 1
ATOM 674 C C . PHE A 1 85 ? 14.297 -12.749 -2.439 1.00 85.25 85 PHE A C 1
ATOM 676 O O . PHE A 1 85 ? 14.226 -13.710 -1.679 1.00 85.25 85 PHE A O 1
ATOM 683 N N . LEU A 1 86 ? 13.992 -11.525 -1.994 1.00 85.25 86 LEU A N 1
ATOM 684 C CA . LEU A 1 86 ? 13.556 -11.283 -0.610 1.00 85.25 86 LEU A CA 1
ATOM 685 C C . LEU A 1 86 ? 12.208 -11.940 -0.283 1.00 85.25 86 LEU A C 1
ATOM 687 O O . LEU A 1 86 ? 11.902 -12.186 0.885 1.00 85.25 86 LEU A O 1
ATOM 691 N N . LYS A 1 87 ? 11.387 -12.223 -1.299 1.00 83.94 87 LYS A N 1
ATOM 692 C CA . LYS A 1 87 ? 10.125 -12.952 -1.133 1.00 83.94 87 LYS A CA 1
ATOM 693 C C . LYS A 1 87 ? 10.368 -14.440 -0.871 1.00 83.94 87 LYS A C 1
ATOM 695 O O . LYS A 1 87 ? 9.623 -15.057 -0.110 1.00 83.94 87 LYS A O 1
ATOM 700 N N . GLU A 1 88 ? 11.399 -14.991 -1.504 1.00 83.88 88 GLU A N 1
ATOM 701 C CA . GLU A 1 88 ? 11.655 -16.429 -1.592 1.00 83.88 88 GLU A CA 1
ATOM 702 C C . GLU A 1 88 ? 12.729 -16.920 -0.624 1.00 83.88 88 GLU A C 1
ATOM 704 O O . GLU A 1 88 ? 12.748 -18.106 -0.315 1.00 83.88 88 GLU A O 1
ATOM 709 N N . TYR A 1 89 ? 13.597 -16.045 -0.115 1.00 85.19 89 TYR A N 1
ATOM 710 C CA . TYR A 1 89 ? 14.737 -16.432 0.712 1.00 85.19 89 TYR A CA 1
ATOM 711 C C . TYR A 1 89 ? 14.709 -15.763 2.094 1.00 85.19 89 TYR A C 1
ATOM 713 O O . TYR A 1 89 ? 14.415 -14.578 2.241 1.00 85.19 89 TYR A O 1
ATOM 721 N N . ASP A 1 90 ? 15.049 -16.532 3.129 1.00 83.62 90 ASP A N 1
ATOM 722 C CA . ASP A 1 90 ? 15.261 -16.025 4.489 1.00 83.62 90 ASP A CA 1
ATOM 723 C C . ASP A 1 90 ? 16.591 -15.255 4.604 1.00 83.62 90 ASP A C 1
ATOM 725 O O . ASP A 1 90 ? 17.485 -15.400 3.775 1.00 83.62 90 ASP A O 1
ATOM 729 N N . GLN A 1 91 ? 16.797 -14.521 5.708 1.00 82.31 91 GLN A N 1
ATOM 730 C CA . GLN A 1 91 ? 18.045 -13.781 6.007 1.00 82.31 91 GLN A CA 1
ATOM 731 C C . GLN A 1 91 ?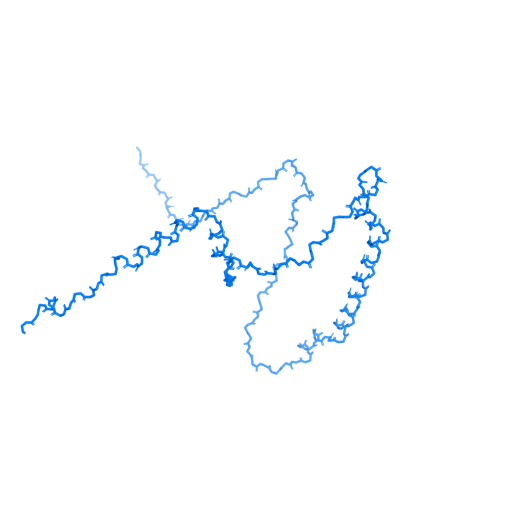 19.328 -14.637 5.933 1.00 82.31 91 GLN A C 1
ATOM 733 O O . GLN A 1 91 ? 20.427 -14.105 5.820 1.00 82.31 91 GLN A O 1
ATOM 738 N N . LYS A 1 92 ? 19.194 -15.967 6.016 1.00 84.81 92 LYS A N 1
ATOM 739 C CA . LYS A 1 92 ? 20.288 -16.945 5.887 1.00 84.81 92 LYS A CA 1
ATOM 740 C C . LYS A 1 92 ? 20.448 -17.506 4.462 1.00 84.81 92 LYS A C 1
ATOM 742 O O . LYS A 1 92 ? 21.146 -18.499 4.297 1.00 84.81 92 LYS A O 1
ATOM 747 N N . GLY A 1 93 ? 19.762 -16.943 3.465 1.00 81.94 93 GLY A N 1
ATOM 748 C CA . GLY A 1 93 ? 19.805 -17.385 2.066 1.00 81.94 93 GLY A CA 1
ATOM 749 C C . GLY A 1 93 ? 19.151 -18.746 1.811 1.00 81.94 93 GLY A C 1
ATOM 750 O O . GLY A 1 93 ? 19.441 -19.392 0.812 1.00 81.94 93 GLY A O 1
ATOM 751 N N . ARG A 1 94 ? 18.295 -19.219 2.724 1.00 86.06 94 ARG A N 1
ATOM 752 C CA . ARG A 1 94 ? 17.577 -20.494 2.572 1.00 86.06 94 ARG A CA 1
ATOM 753 C C . ARG A 1 94 ? 16.205 -20.246 1.952 1.00 86.06 94 ARG A C 1
ATOM 755 O O . ARG A 1 94 ? 15.597 -19.240 2.322 1.00 86.06 94 ARG A O 1
ATOM 762 N N . PRO A 1 95 ? 15.706 -21.141 1.080 1.00 87.19 95 PRO A N 1
ATOM 763 C CA . PRO A 1 95 ? 14.374 -20.999 0.514 1.00 87.19 95 PRO A CA 1
ATOM 764 C C . PRO A 1 95 ? 13.341 -21.015 1.641 1.00 87.19 95 PRO A C 1
ATOM 766 O O . PRO A 1 95 ? 13.334 -21.903 2.500 1.00 87.19 95 PRO A O 1
ATOM 769 N N . LYS A 1 96 ? 12.500 -19.991 1.660 1.00 84.81 96 LYS A N 1
ATOM 770 C CA . LYS A 1 96 ? 11.427 -19.819 2.622 1.00 84.81 96 LYS A CA 1
ATOM 771 C C . LYS A 1 96 ? 10.288 -20.766 2.244 1.00 84.81 96 LYS A C 1
ATOM 773 O O . LYS A 1 96 ? 9.916 -20.819 1.072 1.00 84.81 96 LYS A O 1
ATOM 778 N N . PRO A 1 97 ? 9.697 -21.498 3.204 1.00 83.06 97 PRO A N 1
ATOM 779 C CA . PRO A 1 97 ? 8.500 -22.274 2.916 1.00 83.06 97 PRO A CA 1
ATOM 780 C C . PRO A 1 97 ? 7.404 -21.324 2.422 1.00 83.06 97 PRO A C 1
ATOM 782 O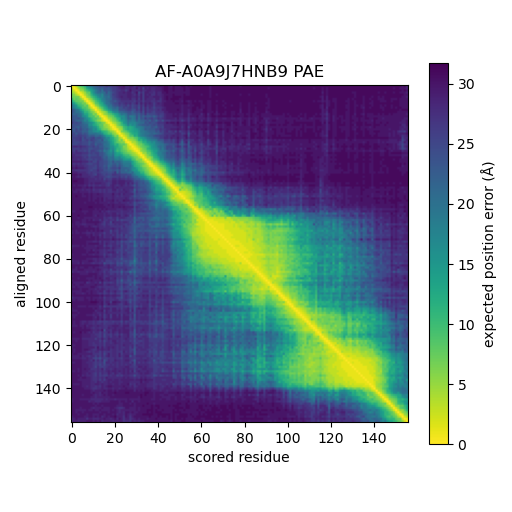 O . PRO A 1 97 ? 7.029 -20.376 3.123 1.00 83.06 97 PRO A O 1
ATOM 785 N N . GLN A 1 98 ? 6.918 -21.549 1.199 1.00 78.31 98 GLN A N 1
ATOM 786 C CA . GLN A 1 98 ? 5.839 -20.755 0.629 1.00 78.31 98 GLN A CA 1
ATOM 787 C C . GLN A 1 98 ? 4.583 -21.002 1.463 1.00 78.31 98 GLN A C 1
ATOM 789 O O . GLN A 1 98 ? 4.037 -22.102 1.483 1.00 78.31 98 GLN A O 1
ATOM 794 N N . LYS A 1 99 ? 4.140 -19.979 2.197 1.00 80.56 99 LYS A N 1
ATOM 795 C CA . LYS A 1 99 ? 2.866 -20.047 2.903 1.00 80.56 99 LYS A CA 1
ATOM 796 C C . LYS A 1 99 ? 1.772 -20.098 1.846 1.00 80.56 99 LYS A C 1
ATOM 798 O O . LYS A 1 99 ? 1.627 -19.142 1.083 1.00 80.56 99 LYS A O 1
ATOM 803 N N . GLU A 1 100 ? 1.028 -21.196 1.810 1.00 82.75 100 GLU A N 1
ATOM 804 C CA . GLU A 1 100 ? -0.155 -21.296 0.966 1.00 82.75 100 GLU A CA 1
ATOM 805 C C . GLU A 1 100 ? -1.086 -20.134 1.311 1.00 82.75 100 GLU A C 1
ATOM 807 O O . GLU A 1 100 ? -1.408 -19.876 2.480 1.00 82.75 100 GLU A O 1
ATOM 812 N N . LEU A 1 101 ? -1.431 -19.358 0.284 1.00 81.69 101 LEU A N 1
ATOM 813 C CA . LEU A 1 101 ? -2.436 -18.325 0.436 1.00 81.69 101 LEU A CA 1
ATOM 814 C C . LEU A 1 101 ? -3.754 -19.037 0.750 1.00 81.69 101 LEU A C 1
ATOM 816 O O . LEU A 1 101 ? -4.052 -20.048 0.114 1.00 81.69 101 LEU A O 1
ATOM 820 N N . PRO A 1 102 ? -4.544 -18.544 1.714 1.00 85.38 102 PRO A N 1
ATOM 821 C CA . PRO A 1 102 ? -5.873 -19.089 1.934 1.00 85.38 102 PRO A CA 1
ATOM 822 C C . PRO A 1 102 ? -6.663 -19.064 0.620 1.00 85.38 102 PRO A C 1
ATOM 824 O O . PRO A 1 102 ? -6.709 -18.024 -0.036 1.00 85.38 102 PRO A O 1
ATOM 827 N N . GLU A 1 103 ? -7.285 -20.191 0.261 1.00 83.88 103 GLU A N 1
ATOM 828 C CA . GLU A 1 103 ? -8.050 -20.375 -0.987 1.00 83.88 103 GLU A CA 1
ATOM 829 C C . GLU A 1 103 ? -9.074 -19.255 -1.209 1.00 83.88 103 GLU A C 1
ATOM 831 O O . GLU A 1 103 ? -9.271 -18.762 -2.319 1.00 83.88 103 GLU A O 1
ATOM 836 N N . ARG A 1 104 ? -9.691 -18.798 -0.118 1.00 77.62 104 ARG A N 1
ATOM 837 C CA . ARG A 1 104 ? -10.592 -17.658 -0.118 1.00 77.62 104 ARG A CA 1
ATOM 838 C C . ARG A 1 104 ? -10.476 -16.923 1.205 1.00 77.62 104 ARG A C 1
ATOM 840 O O . ARG A 1 104 ? -10.877 -17.435 2.245 1.00 77.62 104 ARG A O 1
ATOM 847 N N . VAL A 1 105 ? -9.968 -15.696 1.161 1.00 79.56 105 VAL A N 1
ATOM 848 C CA . VAL A 1 105 ? -10.182 -14.734 2.245 1.00 79.56 105 VAL A CA 1
ATOM 849 C C . VAL A 1 105 ? -11.475 -14.001 1.907 1.00 79.56 105 VAL A C 1
ATOM 851 O O . VAL A 1 105 ? -11.493 -13.242 0.933 1.00 79.56 105 VAL A O 1
ATOM 854 N N . PRO A 1 106 ? -12.586 -14.257 2.616 1.00 80.56 106 PRO A N 1
ATOM 855 C CA . PRO A 1 106 ? -13.831 -13.588 2.299 1.00 80.56 106 PRO A CA 1
ATOM 856 C C . PRO A 1 106 ? -13.659 -12.084 2.558 1.00 80.56 106 PRO A C 1
ATOM 858 O O . PRO A 1 106 ? -13.158 -11.667 3.601 1.00 80.56 106 PRO A O 1
ATOM 861 N N . VAL A 1 107 ? -14.037 -11.260 1.573 1.00 77.88 107 VAL A N 1
ATOM 862 C CA . VAL A 1 107 ? -13.981 -9.786 1.675 1.00 77.88 107 VAL A CA 1
ATOM 863 C C . VAL A 1 107 ? -14.871 -9.290 2.816 1.00 77.88 107 VAL A C 1
ATOM 865 O O . VAL A 1 107 ? -14.590 -8.275 3.451 1.00 77.88 107 VAL A O 1
ATOM 868 N N . TYR A 1 108 ? -15.943 -10.032 3.083 1.00 78.00 108 TYR A N 1
ATOM 869 C CA . TYR A 1 108 ? -16.890 -9.772 4.151 1.00 78.00 108 TYR A CA 1
ATOM 870 C C . TYR A 1 108 ? -16.804 -10.870 5.204 1.00 78.00 108 TYR A C 1
ATOM 872 O O . TYR A 1 108 ? -16.456 -12.006 4.906 1.00 78.00 108 TYR A O 1
ATOM 880 N N . SER A 1 109 ? -17.117 -10.524 6.448 1.00 74.81 109 SER A N 1
ATOM 881 C CA . SER A 1 109 ? -17.287 -11.525 7.496 1.00 74.81 109 SER A CA 1
ATOM 882 C C . SER A 1 109 ? -18.579 -12.299 7.241 1.00 74.81 109 SER A C 1
ATOM 884 O O . SER A 1 109 ? -19.613 -11.683 6.996 1.00 74.81 109 SER A O 1
ATOM 886 N N . ASP A 1 110 ? -18.524 -13.629 7.325 1.00 78.00 110 ASP A N 1
ATOM 887 C CA . ASP A 1 110 ? -19.727 -14.470 7.262 1.00 78.00 110 ASP A CA 1
ATOM 888 C C . ASP A 1 110 ? -20.537 -14.390 8.572 1.00 78.00 110 ASP A C 1
ATOM 890 O O . ASP A 1 110 ? -21.758 -14.528 8.570 1.00 78.00 110 ASP A O 1
ATOM 894 N N . ASP A 1 111 ? -19.868 -14.090 9.691 1.00 78.00 111 ASP A N 1
ATOM 895 C CA . ASP A 1 111 ? -20.483 -14.022 11.020 1.00 78.00 111 ASP A CA 1
ATOM 896 C C . ASP A 1 111 ? -21.212 -12.698 11.289 1.00 78.00 111 ASP A C 1
ATOM 898 O O . ASP A 1 111 ? -22.140 -12.653 12.098 1.00 78.00 111 ASP A O 1
ATOM 902 N N . MET A 1 112 ? -20.767 -11.593 10.675 1.00 71.25 112 MET A N 1
ATOM 903 C CA . MET A 1 112 ? -21.260 -10.248 10.983 1.00 71.25 112 MET A CA 1
ATOM 904 C C . MET A 1 112 ? -21.519 -9.422 9.723 1.00 71.25 112 MET A C 1
ATOM 906 O O . MET A 1 112 ? -20.663 -9.361 8.839 1.00 71.25 112 MET A O 1
ATOM 910 N N . PRO A 1 113 ? -22.649 -8.694 9.664 1.00 73.38 113 PRO A N 1
ATOM 911 C CA . PRO A 1 113 ? -22.943 -7.830 8.534 1.00 73.38 113 PRO A CA 1
ATOM 912 C C . PRO A 1 113 ? -21.882 -6.733 8.418 1.00 73.38 113 PRO A C 1
ATOM 914 O O . PRO A 1 113 ? -21.570 -6.034 9.387 1.00 73.38 113 PRO A O 1
ATOM 917 N N . ASN A 1 114 ? -21.342 -6.559 7.212 1.00 70.75 114 ASN A N 1
ATOM 918 C CA . ASN A 1 114 ? -20.440 -5.455 6.924 1.00 70.75 114 ASN A CA 1
ATOM 919 C C . ASN A 1 114 ? -21.246 -4.154 6.828 1.00 70.75 114 ASN A C 1
ATOM 921 O O . ASN A 1 114 ? -21.908 -3.884 5.828 1.00 70.75 114 ASN A O 1
ATOM 925 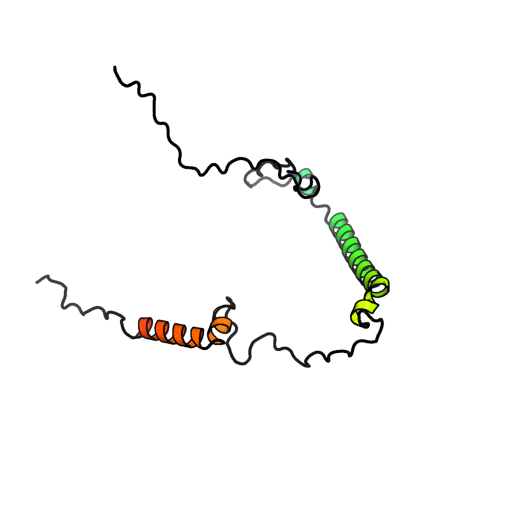N N . THR A 1 115 ? -21.231 -3.358 7.892 1.00 77.12 115 THR A N 1
ATOM 926 C CA . THR A 1 115 ? -21.856 -2.034 7.901 1.00 77.12 115 THR A CA 1
ATOM 927 C C . THR A 1 115 ? -20.926 -1.022 7.234 1.00 77.12 115 THR A C 1
ATOM 929 O O . THR A 1 115 ? -19.711 -1.121 7.365 1.00 77.12 115 THR A O 1
ATOM 932 N N . THR A 1 116 ? -21.469 0.004 6.571 1.00 70.69 116 THR A N 1
ATOM 933 C CA . THR A 1 116 ? -20.691 1.037 5.846 1.00 70.69 116 THR A CA 1
ATOM 934 C C . THR A 1 116 ? -19.599 1.698 6.695 1.00 70.69 116 THR A C 1
ATOM 936 O O . THR A 1 116 ? -18.600 2.176 6.173 1.00 70.69 116 THR A O 1
ATOM 939 N N . ASN A 1 117 ? -19.775 1.720 8.018 1.00 72.81 117 ASN A N 1
ATOM 940 C CA . ASN A 1 117 ? -18.812 2.281 8.957 1.00 72.81 117 ASN A CA 1
ATOM 941 C C . ASN A 1 117 ? -17.758 1.278 9.468 1.00 72.81 117 ASN A C 1
ATOM 943 O O . ASN A 1 117 ? -16.874 1.714 10.193 1.00 72.81 117 ASN A O 1
ATOM 947 N N . GLY A 1 118 ? -17.846 -0.031 9.183 1.00 70.12 118 GLY A N 1
ATOM 948 C CA . GLY A 1 118 ? -16.907 -1.089 9.623 1.00 70.12 118 GLY A CA 1
ATOM 949 C C . GLY A 1 118 ? -16.752 -1.279 11.149 1.00 70.12 118 GLY A C 1
ATOM 950 O O . GLY A 1 118 ? -16.136 -2.232 11.630 1.00 70.12 118 GLY A O 1
ATOM 951 N N . VAL A 1 119 ? -17.321 -0.372 11.941 1.00 71.31 119 VAL A N 1
ATOM 952 C CA . VAL A 1 119 ? -17.146 -0.269 13.393 1.00 71.31 119 VAL A CA 1
ATOM 953 C C . VAL A 1 119 ? -18.126 -1.169 14.144 1.00 71.31 119 VAL A C 1
ATOM 955 O O . VAL A 1 119 ? -17.810 -1.658 15.225 1.00 71.31 119 VAL A O 1
ATOM 958 N N . ILE A 1 120 ? -19.313 -1.420 13.588 1.00 73.50 120 ILE A N 1
ATOM 959 C CA . ILE A 1 120 ? -20.337 -2.221 14.273 1.00 73.50 120 ILE A CA 1
ATOM 960 C C . ILE A 1 120 ? -19.916 -3.696 14.314 1.00 73.50 120 ILE A C 1
ATOM 962 O O . ILE A 1 120 ? -19.895 -4.291 15.390 1.00 73.50 120 ILE A O 1
ATOM 966 N N . GLY A 1 121 ? -19.495 -4.262 13.177 1.00 73.19 121 GLY A N 1
ATOM 967 C CA . GLY A 1 121 ? -19.034 -5.654 13.110 1.00 73.19 121 GLY A CA 1
ATOM 968 C C . GLY A 1 121 ? -17.805 -5.925 13.986 1.00 73.19 121 GLY A C 1
ATOM 969 O O . GLY A 1 121 ? -17.761 -6.923 14.704 1.00 73.19 121 GLY A O 1
ATOM 970 N N . SER A 1 122 ? -16.832 -5.004 14.009 1.00 73.50 122 SER A N 1
ATOM 971 C CA . SER A 1 122 ? -15.626 -5.152 14.840 1.00 73.50 122 SER A CA 1
ATOM 972 C C . SER A 1 122 ? -15.926 -5.106 16.341 1.00 73.50 122 SER A C 1
ATOM 974 O O . SER A 1 122 ? -15.359 -5.896 17.097 1.00 73.50 122 SER A O 1
ATOM 976 N N . ARG A 1 123 ? -16.861 -4.255 16.782 1.00 78.81 123 ARG A N 1
ATOM 977 C CA . ARG A 1 123 ? -17.313 -4.214 18.183 1.00 78.81 123 ARG A CA 1
ATOM 978 C C . ARG A 1 123 ? -18.012 -5.512 18.583 1.00 78.81 123 ARG A C 1
ATOM 980 O O . ARG A 1 123 ? -17.672 -6.086 19.617 1.00 78.81 123 ARG A O 1
ATOM 987 N N . MET A 1 124 ? -18.916 -6.014 17.742 1.00 78.81 124 MET A N 1
ATOM 988 C CA . MET A 1 124 ? -19.691 -7.235 18.009 1.00 78.81 124 MET A CA 1
ATOM 989 C C . MET A 1 124 ? -18.848 -8.519 18.053 1.00 78.81 124 MET A C 1
ATOM 991 O O . MET A 1 124 ? -19.284 -9.511 18.638 1.00 78.81 124 MET A O 1
ATOM 995 N N . LYS A 1 125 ? -17.626 -8.508 17.500 1.00 82.62 125 LYS A N 1
ATOM 996 C CA . LYS A 1 125 ? -16.683 -9.633 17.615 1.00 82.62 125 LYS A CA 1
ATOM 997 C C . LYS A 1 125 ? -16.222 -9.872 19.057 1.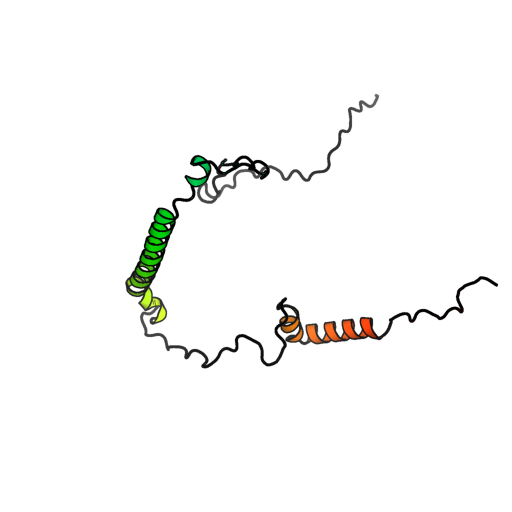00 82.62 125 LYS A C 1
ATOM 999 O O . LYS A 1 125 ? -15.932 -11.004 19.428 1.00 82.62 125 LYS A O 1
ATOM 1004 N N . THR A 1 126 ? -16.148 -8.817 19.865 1.00 87.75 126 THR A N 1
ATOM 1005 C CA . THR A 1 126 ? -15.694 -8.895 21.261 1.00 87.75 126 THR A CA 1
ATOM 1006 C C . THR A 1 126 ? -16.869 -9.065 22.217 1.00 87.75 126 THR A C 1
ATOM 1008 O O . THR A 1 126 ? -17.931 -8.478 22.007 1.00 87.75 126 THR A O 1
ATOM 1011 N N . ASP A 1 127 ? -16.683 -9.814 23.306 1.00 88.94 127 ASP A N 1
ATOM 1012 C CA . ASP A 1 127 ? -17.757 -10.023 24.290 1.00 88.94 127 ASP A CA 1
ATOM 1013 C C . ASP A 1 127 ? -18.160 -8.723 24.999 1.00 88.94 127 ASP A C 1
ATOM 1015 O O . ASP A 1 127 ? -19.342 -8.483 25.243 1.00 88.94 127 ASP A O 1
ATOM 1019 N N . LEU A 1 128 ? -17.199 -7.818 25.214 1.00 90.56 128 LEU A N 1
ATOM 1020 C CA . LEU A 1 128 ? -17.467 -6.470 25.715 1.00 90.56 128 LEU A CA 1
ATOM 1021 C C . LEU A 1 128 ? -18.419 -5.698 24.789 1.00 90.56 128 LEU A C 1
ATOM 1023 O O . LEU A 1 128 ? -19.387 -5.098 25.255 1.00 90.56 128 LEU A O 1
ATOM 1027 N N . GLY A 1 129 ? -18.176 -5.731 23.476 1.00 88.44 129 GLY A N 1
ATOM 1028 C CA . GLY A 1 129 ? -19.026 -5.037 22.512 1.00 88.44 129 GLY A CA 1
ATOM 1029 C C . GLY A 1 129 ? -20.437 -5.621 22.432 1.00 88.44 129 GLY A C 1
ATOM 1030 O O . GLY A 1 129 ? -21.398 -4.856 22.341 1.00 88.44 129 GLY A O 1
ATOM 1031 N N . LYS A 1 130 ? -20.589 -6.947 22.569 1.00 88.31 130 LYS A N 1
ATOM 1032 C CA . LYS A 1 130 ? -21.910 -7.592 22.685 1.00 88.31 130 LYS A CA 1
ATOM 1033 C C . LYS A 1 130 ? -22.671 -7.093 23.916 1.00 88.31 130 LYS A C 1
ATOM 1035 O O . LYS A 1 130 ? -23.852 -6.765 23.806 1.00 88.31 130 LYS A O 1
ATOM 1040 N N . HIS A 1 131 ? -22.007 -6.988 25.069 1.00 92.00 131 HIS A N 1
ATOM 1041 C CA . HIS A 1 131 ? -22.627 -6.460 26.288 1.00 92.00 131 HIS A CA 1
ATOM 1042 C C . HIS A 1 131 ? -23.014 -4.984 26.164 1.00 92.00 131 HIS A C 1
ATOM 1044 O O . HIS A 1 131 ? -24.122 -4.611 26.544 1.00 92.00 131 HIS A O 1
ATOM 1050 N N . MET A 1 132 ? -22.157 -4.145 25.578 1.00 90.69 132 MET A N 1
ATOM 1051 C CA . MET A 1 132 ? -22.494 -2.739 25.323 1.00 90.69 132 MET A CA 1
ATOM 1052 C C . MET A 1 132 ? -23.732 -2.604 24.432 1.00 90.69 132 MET A C 1
ATOM 1054 O O . MET A 1 132 ? -24.619 -1.808 24.734 1.00 90.69 132 MET A O 1
ATOM 1058 N N . PHE A 1 133 ? -23.832 -3.418 23.380 1.00 86.25 133 PHE A N 1
ATOM 1059 C CA . PHE A 1 133 ? -25.002 -3.428 22.504 1.00 86.25 133 PHE A CA 1
ATOM 1060 C C . PHE A 1 133 ? -26.277 -3.877 23.233 1.00 86.25 133 PHE A C 1
ATOM 1062 O O . PHE A 1 133 ? -27.348 -3.306 23.028 1.00 86.25 133 PHE A O 1
ATOM 1069 N N . GLN A 1 134 ? -26.183 -4.878 24.114 1.00 89.00 134 GLN A N 1
ATOM 1070 C CA . GLN A 1 134 ? -27.313 -5.300 24.950 1.00 89.00 134 GLN A CA 1
ATOM 1071 C C . GLN A 1 134 ? -27.797 -4.167 25.864 1.00 89.00 134 GLN A C 1
ATOM 1073 O O . GLN A 1 134 ? -29.006 -3.954 25.974 1.00 89.00 134 GLN A O 1
ATOM 1078 N N . LEU A 1 135 ? -26.873 -3.419 26.474 1.00 90.56 135 LEU A N 1
ATOM 1079 C CA . LEU A 1 135 ? -27.195 -2.263 27.316 1.00 90.56 135 LEU A CA 1
ATOM 1080 C C . LEU A 1 135 ? -27.844 -1.133 26.510 1.00 90.56 135 LEU A C 1
ATOM 1082 O O . LEU A 1 135 ? -28.870 -0.598 26.926 1.00 90.56 135 LEU A O 1
ATOM 1086 N N . GLU A 1 136 ? -27.293 -0.803 25.342 1.00 87.12 136 GLU A N 1
ATOM 1087 C CA . GLU A 1 136 ? -27.868 0.188 24.427 1.00 87.12 136 GLU A CA 1
ATOM 1088 C C . GLU A 1 136 ? -29.288 -0.208 24.010 1.00 87.12 136 GLU A C 1
ATOM 1090 O O . GLU A 1 136 ? -30.220 0.596 24.093 1.00 87.12 136 GLU A O 1
ATOM 1095 N N . ARG A 1 137 ? -29.489 -1.477 23.637 1.00 85.75 137 ARG A N 1
ATOM 1096 C CA . ARG A 1 137 ? -30.812 -2.004 23.302 1.00 85.75 137 ARG A CA 1
ATOM 1097 C C . ARG A 1 137 ? -31.773 -1.864 24.477 1.00 85.75 137 ARG A C 1
ATOM 1099 O O . ARG A 1 137 ? -32.870 -1.349 24.279 1.00 85.75 137 ARG A O 1
ATOM 1106 N N . ALA A 1 138 ? -31.366 -2.278 25.677 1.00 87.31 138 ALA A N 1
ATOM 1107 C CA . ALA A 1 138 ? -32.189 -2.185 26.880 1.00 87.31 138 ALA A CA 1
ATOM 1108 C C . ALA A 1 138 ? -32.581 -0.734 27.200 1.00 87.31 138 ALA A C 1
ATOM 1110 O O . ALA A 1 138 ? -33.746 -0.475 27.505 1.00 87.31 138 ALA A O 1
ATOM 1111 N N . LEU A 1 139 ? -31.655 0.216 27.049 1.00 85.00 139 LEU A N 1
ATOM 1112 C CA . LEU A 1 139 ? -31.919 1.646 27.217 1.00 85.00 139 LEU A CA 1
ATOM 1113 C C . LEU A 1 139 ? -32.947 2.153 26.193 1.00 85.00 139 LEU A C 1
ATOM 1115 O O . LEU A 1 139 ? -33.909 2.837 26.549 1.00 85.00 139 LEU A O 1
ATOM 1119 N N . MET A 1 140 ? -32.779 1.771 24.927 1.00 79.88 140 MET A N 1
ATOM 1120 C CA . MET A 1 140 ? -33.643 2.202 23.827 1.00 79.88 140 MET A CA 1
ATOM 1121 C C . MET A 1 140 ? -35.044 1.580 23.877 1.00 79.88 140 MET A C 1
ATOM 1123 O O . MET A 1 140 ? -36.004 2.209 23.422 1.00 79.88 140 MET A O 1
ATOM 1127 N N . THR A 1 141 ? -35.195 0.361 24.404 1.00 76.25 141 THR A N 1
ATOM 1128 C CA . THR A 1 141 ? -36.495 -0.328 24.491 1.00 76.25 141 THR A CA 1
ATOM 1129 C C . THR A 1 141 ? -37.197 -0.146 25.833 1.00 76.25 141 THR A C 1
ATOM 1131 O O . THR A 1 141 ? -38.424 -0.125 25.869 1.00 76.25 141 THR A O 1
ATOM 1134 N N . GLY A 1 142 ? -36.450 -0.022 26.929 1.00 67.69 142 GLY A N 1
ATOM 1135 C CA . GLY A 1 142 ? -36.993 -0.083 28.285 1.00 67.69 142 GLY A CA 1
ATOM 1136 C C . GLY A 1 142 ? -37.657 1.207 28.765 1.00 67.69 142 GLY A C 1
ATOM 1137 O O . GLY A 1 142 ? -38.591 1.142 29.562 1.00 67.69 142 GLY A O 1
ATOM 1138 N N . HIS A 1 143 ? -37.209 2.381 28.303 1.00 64.44 143 HIS A N 1
ATOM 1139 C CA . HIS A 1 143 ? -37.610 3.675 28.887 1.00 64.44 143 HIS A CA 1
ATOM 1140 C C . HIS A 1 143 ? -38.063 4.714 27.859 1.00 64.44 143 HIS A C 1
ATOM 1142 O O . HIS A 1 143 ? -37.879 5.920 28.045 1.00 64.44 143 HIS A O 1
ATOM 1148 N N . LYS A 1 144 ? -38.727 4.285 26.781 1.00 64.12 144 LYS A N 1
ATOM 1149 C CA . LYS A 1 144 ? -39.499 5.240 25.980 1.00 64.12 144 LYS A CA 1
ATOM 1150 C C . LYS A 1 144 ? -40.659 5.729 26.838 1.00 64.12 144 LYS A C 1
ATOM 1152 O O . LYS A 1 144 ? -41.619 4.988 27.050 1.00 64.12 144 LYS A O 1
ATOM 1157 N N . LYS A 1 145 ? -40.576 6.969 27.335 1.00 63.88 145 LYS A N 1
ATOM 1158 C CA . LYS A 1 145 ? -41.742 7.660 27.888 1.00 63.88 145 LYS A CA 1
ATOM 1159 C C . LYS A 1 145 ? -42.810 7.646 26.798 1.00 63.88 145 LYS A C 1
ATOM 1161 O O . LYS A 1 145 ? -42.694 8.358 25.803 1.00 63.88 145 LYS A O 1
ATOM 1166 N N . LYS A 1 146 ? -43.818 6.782 26.942 1.00 65.06 146 LYS A N 1
ATOM 1167 C CA . LYS A 1 146 ? -45.045 6.907 26.157 1.00 65.06 146 LYS A CA 1
ATOM 1168 C C . LYS A 1 146 ? -45.568 8.306 26.467 1.00 65.06 146 LYS A C 1
ATOM 1170 O O . LYS A 1 146 ? -45.563 8.685 27.639 1.00 65.06 146 LYS A O 1
ATOM 1175 N N . LYS A 1 147 ? -45.949 9.087 25.447 1.00 63.44 147 LYS A N 1
ATOM 1176 C CA . LYS A 1 147 ? -46.733 10.302 25.695 1.00 63.44 147 LYS A CA 1
ATOM 1177 C C . LYS A 1 147 ? -47.890 9.848 26.580 1.00 63.44 147 LYS A C 1
ATOM 1179 O O . LYS A 1 147 ? -48.686 9.021 26.138 1.00 63.44 147 LYS A O 1
ATOM 1184 N N . LEU A 1 148 ? -47.905 10.295 27.836 1.00 60.94 148 LEU A N 1
ATOM 1185 C CA . LEU A 1 148 ? -49.111 10.206 28.643 1.00 60.94 148 LEU A CA 1
ATOM 1186 C C . LEU A 1 148 ? -50.184 10.861 27.778 1.00 60.94 148 LEU A C 1
ATOM 1188 O O . LEU A 1 148 ? -49.920 11.898 27.156 1.00 60.94 148 LEU A O 1
ATOM 1192 N N . GLY A 1 149 ? -51.307 10.167 27.607 1.00 59.47 149 GLY A N 1
ATOM 1193 C CA . GLY A 1 149 ? -52.420 10.674 26.820 1.00 59.47 149 GLY A CA 1
ATOM 1194 C C . GLY A 1 149 ? -52.855 12.043 27.334 1.00 59.47 149 GLY A C 1
ATOM 1195 O O . GLY A 1 149 ? -52.338 12.542 28.330 1.00 59.47 149 GLY A O 1
ATOM 1196 N N . THR A 1 150 ? -53.818 12.637 26.647 1.00 58.06 150 THR A N 1
ATOM 1197 C CA . THR A 1 150 ? -54.431 13.960 26.856 1.00 58.06 150 THR A CA 1
ATOM 1198 C C . THR A 1 150 ? -54.951 14.251 28.285 1.00 58.06 150 THR A C 1
ATOM 1200 O O . THR A 1 150 ? -55.670 15.209 28.492 1.00 58.06 150 THR A O 1
ATOM 1203 N N . GLU A 1 151 ? -54.591 13.457 29.288 1.00 57.59 151 GLU A N 1
ATOM 1204 C CA . GLU A 1 151 ? -54.879 13.614 30.715 1.00 57.59 151 GLU A CA 1
ATOM 1205 C C . GLU A 1 151 ? -53.953 14.623 31.420 1.00 57.59 151 GLU A C 1
ATOM 1207 O O . GLU A 1 151 ? -54.139 14.911 32.596 1.00 57.59 151 GLU A O 1
ATOM 1212 N N . LEU A 1 152 ? -52.954 15.176 30.716 1.00 56.22 152 LEU A N 1
ATOM 1213 C CA . LEU A 1 152 ? -52.068 16.235 31.224 1.00 56.22 152 LEU A CA 1
ATOM 1214 C C . LEU A 1 152 ? -52.230 17.576 30.488 1.00 56.22 152 LEU A C 1
ATOM 1216 O O . LEU A 1 152 ? -51.305 18.387 30.464 1.00 56.22 152 LEU A O 1
ATOM 1220 N N . MET A 1 153 ? -53.381 17.807 29.855 1.00 57.34 153 MET A N 1
ATOM 1221 C CA . MET A 1 153 ? -53.766 19.140 29.394 1.00 57.34 153 MET A CA 1
ATOM 1222 C C . MET A 1 153 ? -54.735 19.726 30.415 1.00 57.34 153 MET A C 1
ATOM 1224 O O . MET A 1 153 ? -55.911 19.383 30.435 1.00 57.34 153 MET A O 1
ATOM 1228 N N . CYS A 1 154 ? -54.214 20.581 31.292 1.00 58.38 154 CYS A N 1
ATOM 1229 C CA . CYS A 1 154 ? -55.000 21.326 32.269 1.00 58.38 154 CYS A CA 1
ATOM 1230 C C . CYS A 1 154 ? -55.754 22.470 31.580 1.00 58.38 154 CYS A C 1
ATOM 1232 O O . CYS A 1 154 ? -55.371 23.620 31.766 1.00 58.38 154 CYS A O 1
ATOM 1234 N N . TYR A 1 155 ? -56.771 22.183 30.772 1.00 54.19 155 TYR A N 1
ATOM 1235 C CA . TYR A 1 155 ? -57.760 23.194 30.397 1.00 54.19 155 TYR A CA 1
ATOM 1236 C C . TYR A 1 155 ? -59.140 22.542 30.295 1.00 54.19 155 TYR A C 1
ATOM 1238 O O . TYR A 1 155 ? -59.316 21.610 29.508 1.00 54.19 155 TYR A O 1
ATOM 1246 N N . ASP A 1 156 ? -60.047 23.034 31.148 1.00 48.66 156 ASP A N 1
ATOM 1247 C CA . ASP A 1 156 ? -61.495 22.780 31.145 1.00 48.66 156 ASP A CA 1
ATOM 1248 C C . ASP A 1 156 ? -62.167 23.283 29.855 1.00 48.66 156 ASP A C 1
ATOM 1250 O O . ASP A 1 156 ? -61.715 24.323 29.312 1.00 48.66 156 ASP A O 1
#

InterPro domains:
  IPR020339 Ciliary microtubule inner protein 1-like [PF14945] (55-139)
  IPR020339 Ciliary microtubule inner protein 1-like [PTHR31909] (7-155)